Protein AF-A0A8H8C8R3-F1 (afdb_monomer_lite)

Foldseek 3Di:
DDDDPPPPDPPPWDKDWADDPADPVFRFDPGTKIWIKRPQPALVPPVSLCVVCVVVVDDDPDDDDDDDADDDDPPDKDKDFDSDAWDKDAPNDDPPDDPDDRIDTAGDPVPMHGTITIGD

pLDDT: mean 77.38, std 15.93, range [36.44, 92.0]

Sequence (120 aa):
MGSNTNTAATSNSKLEIHYIPPTHFVPNSKLPILIYRNVIPDPDDHDGTAEILKGNGYRVDGFYGCYDTPHYHSNTVEAYAFVQGHTTIKLGKGPRDEDVGNEFFLSWDGSQYDQILAGL

Radius of gyration: 16.57 Å; chains: 1; bounding box: 55×26×43 Å

Structure (mmCIF, N/CA/C/O backbone):
data_AF-A0A8H8C8R3-F1
#
_entry.id   AF-A0A8H8C8R3-F1
#
loop_
_atom_site.group_PDB
_atom_site.id
_atom_site.type_symbol
_atom_site.label_atom_id
_atom_site.label_alt_id
_atom_site.label_comp_id
_atom_site.label_asym_id
_atom_site.label_entity_id
_atom_site.label_seq_id
_atom_site.pdbx_PDB_ins_code
_atom_site.Cartn_x
_atom_site.Cartn_y
_atom_site.Cartn_z
_atom_site.occupancy
_atom_site.B_iso_or_equiv
_atom_site.auth_seq_id
_atom_site.auth_comp_id
_atom_site.auth_asym_id
_atom_site.auth_atom_id
_atom_site.pdbx_PDB_model_num
ATOM 1 N N . MET A 1 1 ? -37.979 6.832 26.552 1.00 38.78 1 MET A N 1
ATOM 2 C CA . MET A 1 1 ? -38.295 6.117 25.295 1.00 38.78 1 MET A CA 1
ATOM 3 C C . MET A 1 1 ? -37.839 7.041 24.178 1.00 38.78 1 MET A C 1
ATOM 5 O O . MET A 1 1 ? -38.406 8.115 24.082 1.00 38.78 1 MET A O 1
ATOM 9 N N . GLY A 1 2 ? -36.609 6.878 23.681 1.00 41.12 2 GLY A N 1
ATOM 10 C CA . GLY A 1 2 ? -36.321 6.226 22.387 1.00 41.12 2 GLY A CA 1
ATOM 11 C C . GLY A 1 2 ? -36.529 7.255 21.260 1.00 41.12 2 GLY A C 1
ATOM 12 O O . GLY A 1 2 ? -37.610 7.812 21.177 1.00 41.12 2 GLY A O 1
ATOM 13 N N . SER A 1 3 ? -35.557 7.624 20.426 1.00 38.28 3 SER A N 1
ATOM 14 C CA . SER A 1 3 ? -34.602 6.745 19.749 1.00 38.28 3 SER A CA 1
ATOM 15 C C . SER A 1 3 ? -33.373 7.514 19.245 1.00 38.28 3 SER A C 1
ATOM 17 O O . SER A 1 3 ? -33.504 8.606 18.699 1.00 38.28 3 SER A O 1
ATOM 19 N N . ASN A 1 4 ? -32.197 6.894 19.389 1.00 41.38 4 ASN A N 1
ATOM 20 C CA . ASN A 1 4 ? -30.951 7.272 18.723 1.00 41.38 4 ASN A CA 1
ATOM 21 C C . ASN A 1 4 ? -31.046 6.941 17.228 1.00 41.38 4 ASN A C 1
ATOM 23 O O . ASN A 1 4 ? -31.335 5.798 16.874 1.00 41.38 4 ASN A O 1
ATOM 27 N N . THR A 1 5 ? -30.743 7.896 16.352 1.00 36.44 5 THR A N 1
ATOM 28 C CA . THR A 1 5 ? -30.480 7.619 14.935 1.00 36.44 5 THR A CA 1
ATOM 29 C C . THR A 1 5 ? -28.977 7.447 14.740 1.00 36.44 5 THR A C 1
ATOM 31 O O . THR A 1 5 ? -28.268 8.409 14.456 1.00 36.44 5 THR A O 1
ATOM 34 N N . ASN A 1 6 ? -28.491 6.215 14.920 1.00 41.47 6 ASN A N 1
ATOM 35 C CA . ASN A 1 6 ? -27.187 5.811 14.398 1.00 41.47 6 ASN A CA 1
ATOM 36 C C . ASN A 1 6 ? -27.353 5.622 12.888 1.00 41.47 6 ASN A C 1
ATOM 38 O O . ASN A 1 6 ? -27.820 4.580 12.429 1.00 41.47 6 ASN A O 1
ATOM 42 N N . THR A 1 7 ? -27.016 6.651 12.117 1.00 37.28 7 THR A N 1
ATOM 43 C CA . THR A 1 7 ? -26.867 6.521 10.668 1.00 37.28 7 THR A CA 1
ATOM 44 C C . THR A 1 7 ? -25.558 5.781 10.421 1.00 37.28 7 THR A C 1
ATOM 46 O O . THR A 1 7 ? -24.497 6.390 10.337 1.00 37.28 7 THR A O 1
ATOM 49 N N . ALA A 1 8 ? -25.618 4.451 10.367 1.00 41.62 8 ALA A N 1
ATOM 50 C CA . ALA A 1 8 ? -24.507 3.643 9.888 1.00 41.62 8 ALA A CA 1
ATOM 51 C C . ALA A 1 8 ? -24.287 3.980 8.406 1.00 41.62 8 ALA A C 1
ATOM 53 O O . ALA A 1 8 ? -25.066 3.565 7.545 1.00 41.62 8 ALA A O 1
ATOM 54 N N . ALA A 1 9 ? -23.260 4.782 8.118 1.00 43.81 9 ALA A N 1
ATOM 55 C CA . ALA A 1 9 ? -22.787 4.997 6.762 1.00 43.81 9 ALA A CA 1
ATOM 56 C C . ALA A 1 9 ? 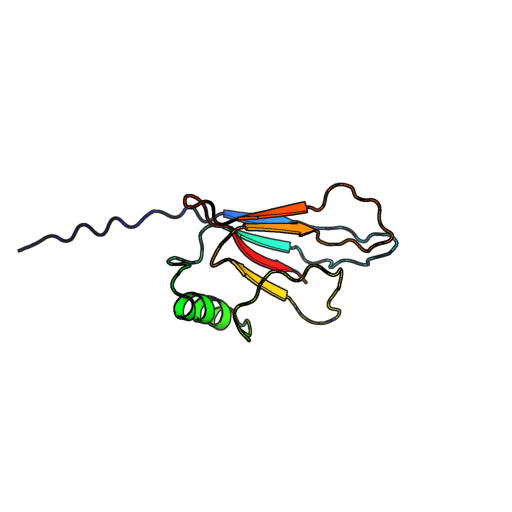-22.441 3.626 6.171 1.00 43.81 9 ALA A C 1
ATOM 58 O O . ALA A 1 9 ? -21.604 2.895 6.696 1.00 43.81 9 ALA A O 1
ATOM 59 N N . THR A 1 10 ? -23.146 3.236 5.115 1.00 41.59 10 THR A N 1
ATOM 60 C CA . THR A 1 10 ? -22.879 1.987 4.408 1.00 41.59 10 THR A CA 1
ATOM 61 C C . THR A 1 10 ? -21.614 2.203 3.582 1.00 41.59 10 THR A C 1
ATOM 63 O O . THR A 1 10 ? -21.688 2.673 2.448 1.00 41.59 10 THR A O 1
ATOM 66 N N . SER A 1 11 ? -20.440 1.953 4.167 1.00 56.41 11 SER A N 1
ATOM 67 C CA . SER A 1 11 ? -19.176 2.036 3.440 1.00 56.41 11 SER A CA 1
ATOM 68 C C . SER A 1 11 ? -19.139 0.906 2.415 1.00 56.41 11 SER A C 1
ATOM 70 O O . SER A 1 11 ? -19.022 -0.273 2.746 1.00 56.41 11 SER A O 1
ATOM 72 N N . ASN A 1 12 ? -19.296 1.253 1.138 1.00 58.38 12 ASN A N 1
ATOM 73 C CA . ASN A 1 12 ? -19.050 0.313 0.054 1.00 58.38 12 ASN A CA 1
ATOM 74 C C . ASN A 1 12 ? -17.530 0.119 -0.022 1.00 58.38 12 ASN A C 1
ATOM 76 O O . ASN A 1 12 ? -16.820 0.902 -0.663 1.00 58.38 12 ASN A O 1
ATOM 80 N N . SER A 1 13 ? -17.017 -0.843 0.744 1.00 64.31 13 SER A N 1
ATOM 81 C CA . SER A 1 13 ? -15.600 -1.171 0.744 1.00 64.31 13 SER A CA 1
ATOM 82 C C . SER A 1 13 ? -15.234 -1.754 -0.617 1.00 64.31 13 SER A C 1
ATOM 84 O O . SER A 1 13 ? -15.862 -2.688 -1.119 1.00 64.31 13 SER A O 1
ATOM 86 N N . LYS A 1 14 ? -14.230 -1.157 -1.259 1.00 80.31 14 LYS A N 1
ATOM 87 C CA . LYS A 1 14 ? -13.758 -1.579 -2.579 1.00 80.31 14 LYS A CA 1
ATOM 88 C C . LYS A 1 14 ? -12.340 -2.102 -2.427 1.00 80.31 14 LYS A C 1
ATOM 90 O O . LYS A 1 14 ? -11.446 -1.355 -2.045 1.00 80.31 14 LYS A O 1
ATOM 95 N N . LEU A 1 15 ? -12.153 -3.385 -2.723 1.00 87.44 15 LEU A N 1
ATOM 96 C CA . LEU A 1 15 ? -10.832 -3.981 -2.875 1.00 87.44 15 LEU A CA 1
ATOM 97 C C . LEU A 1 15 ? -10.362 -3.781 -4.316 1.00 87.44 15 LEU A C 1
ATOM 99 O O . LEU A 1 15 ? -11.058 -4.153 -5.261 1.00 87.44 15 LEU A O 1
ATOM 103 N N . GLU A 1 16 ? -9.169 -3.225 -4.478 1.00 88.31 16 GLU A N 1
ATOM 104 C CA . GLU A 1 16 ? -8.456 -3.187 -5.749 1.00 88.31 16 GLU A CA 1
ATOM 105 C C . GLU A 1 16 ? -7.251 -4.120 -5.686 1.00 88.31 16 GLU A C 1
ATOM 107 O O . GLU A 1 16 ? -6.548 -4.176 -4.676 1.00 88.31 16 GLU A O 1
ATOM 112 N N . ILE A 1 17 ? -7.029 -4.859 -6.770 1.00 90.38 17 ILE A N 1
ATOM 113 C CA . ILE A 1 17 ? -5.955 -5.842 -6.888 1.00 90.38 17 ILE A CA 1
ATOM 114 C C . ILE A 1 17 ? -5.146 -5.473 -8.123 1.00 90.38 17 ILE A C 1
ATOM 116 O O . ILE A 1 17 ? -5.670 -5.507 -9.238 1.00 90.38 17 ILE A O 1
ATOM 120 N N . HIS A 1 18 ? -3.876 -5.135 -7.923 1.00 88.44 18 HIS A N 1
ATOM 121 C CA . HIS A 1 18 ? -2.987 -4.680 -8.988 1.00 88.44 18 HIS A CA 1
ATOM 122 C C . HIS A 1 18 ? -1.748 -5.566 -9.049 1.00 88.44 18 HIS A C 1
ATOM 124 O O . HIS A 1 18 ? -1.037 -5.725 -8.060 1.00 88.44 18 HIS A O 1
ATOM 130 N N . TYR A 1 19 ? -1.476 -6.145 -10.216 1.00 90.00 19 TYR A N 1
ATOM 131 C CA . TYR A 1 19 ? -0.252 -6.906 -10.462 1.00 90.00 19 TYR A CA 1
ATOM 132 C C . TYR A 1 19 ? 0.729 -6.037 -11.236 1.00 90.00 19 TYR A C 1
ATOM 134 O O . TYR A 1 19 ? 0.380 -5.523 -12.299 1.00 90.00 19 TYR A O 1
ATOM 142 N N . ILE A 1 20 ? 1.957 -5.914 -10.732 1.00 87.94 20 ILE A N 1
ATOM 143 C CA . ILE A 1 20 ? 3.028 -5.201 -11.430 1.00 87.94 20 ILE A CA 1
ATOM 144 C C . ILE A 1 20 ? 4.060 -6.225 -11.914 1.00 87.94 20 ILE A C 1
ATOM 146 O O . ILE A 1 20 ? 4.648 -6.926 -11.088 1.00 87.94 20 ILE A O 1
ATOM 150 N N . PRO A 1 21 ? 4.288 -6.349 -13.234 1.00 89.38 21 PRO A N 1
ATOM 151 C CA . PRO A 1 21 ? 5.293 -7.264 -13.756 1.00 89.38 21 PRO A CA 1
ATOM 152 C C . PRO A 1 21 ? 6.716 -6.797 -13.402 1.00 89.38 21 PRO A C 1
ATOM 154 O O . PRO A 1 21 ? 6.929 -5.599 -13.202 1.00 89.38 21 PRO A O 1
ATOM 157 N N . PRO A 1 22 ? 7.709 -7.706 -13.367 1.00 90.06 22 PRO A N 1
ATOM 158 C CA . PRO A 1 22 ? 9.120 -7.329 -13.308 1.00 90.06 22 PRO A CA 1
ATOM 159 C C . PRO A 1 22 ? 9.472 -6.316 -14.396 1.00 90.06 22 PRO A C 1
ATOM 161 O O . PRO A 1 22 ? 9.045 -6.454 -15.546 1.00 90.06 22 PRO A O 1
ATOM 164 N N . THR A 1 23 ? 10.322 -5.357 -14.051 1.00 89.25 23 THR A N 1
ATOM 165 C CA . THR A 1 23 ? 11.061 -4.558 -15.026 1.00 89.25 23 THR A CA 1
ATOM 166 C C . THR A 1 23 ? 12.459 -5.149 -15.231 1.00 89.25 23 THR A C 1
ATOM 168 O O . THR A 1 23 ? 12.824 -6.174 -14.650 1.00 89.25 23 THR A O 1
ATOM 171 N N . HIS A 1 24 ? 13.275 -4.503 -16.066 1.00 90.31 24 HIS A N 1
ATOM 172 C CA . HIS A 1 24 ? 14.686 -4.870 -16.193 1.00 90.31 24 HIS A CA 1
ATOM 173 C C . HIS A 1 24 ? 15.464 -4.580 -14.895 1.00 90.31 24 HIS A C 1
ATOM 175 O O . HIS A 1 24 ? 16.396 -5.308 -14.557 1.00 90.31 24 HIS A O 1
ATOM 181 N N . PHE A 1 25 ? 15.090 -3.534 -14.153 1.00 89.62 25 PHE A N 1
ATOM 182 C CA . PHE A 1 25 ? 15.844 -3.078 -12.982 1.00 89.62 25 PHE A CA 1
ATOM 183 C C . PHE A 1 25 ? 15.213 -3.459 -11.645 1.00 89.62 25 PHE A C 1
ATOM 185 O O . PHE A 1 25 ? 15.917 -3.478 -10.635 1.00 89.62 25 PHE A O 1
ATOM 192 N N . VAL A 1 26 ? 13.919 -3.777 -11.627 1.00 88.38 26 VAL A N 1
ATOM 193 C CA . VAL A 1 26 ? 13.174 -4.113 -10.416 1.00 88.38 26 VAL A CA 1
ATOM 194 C C . VAL A 1 26 ? 12.440 -5.434 -10.624 1.00 88.38 26 VAL A C 1
ATOM 196 O O . VAL A 1 26 ? 11.609 -5.540 -11.525 1.00 88.38 26 VAL A O 1
ATOM 199 N N . PRO A 1 27 ? 12.712 -6.461 -9.799 1.00 88.50 27 PRO A N 1
ATOM 200 C CA . PRO A 1 27 ? 12.125 -7.782 -9.993 1.00 88.50 27 PRO A CA 1
ATOM 201 C C . PRO A 1 27 ? 10.609 -7.798 -9.769 1.00 88.50 27 PRO A C 1
ATOM 203 O O . PRO A 1 27 ? 9.930 -8.613 -10.382 1.00 88.50 27 PRO A O 1
ATOM 206 N N . ASN A 1 28 ? 10.090 -6.898 -8.925 1.00 88.44 28 ASN A N 1
ATOM 207 C CA . ASN A 1 28 ? 8.701 -6.859 -8.463 1.00 88.44 28 ASN A CA 1
ATOM 208 C C . ASN A 1 28 ? 8.204 -8.188 -7.861 1.00 88.44 28 ASN A C 1
ATOM 210 O O . ASN A 1 28 ? 8.771 -9.269 -8.037 1.00 88.44 28 ASN A O 1
ATOM 214 N N . SER A 1 29 ? 7.143 -8.112 -7.064 1.00 87.56 29 SER A N 1
ATOM 215 C CA . SER A 1 29 ? 6.559 -9.303 -6.456 1.00 87.56 29 SER A CA 1
ATOM 216 C C . SER A 1 29 ? 5.646 -10.036 -7.441 1.00 87.56 29 SER A C 1
ATOM 218 O O . SER A 1 29 ? 4.974 -9.430 -8.272 1.00 87.56 29 SER A O 1
ATOM 220 N N . LYS A 1 30 ? 5.572 -11.369 -7.327 1.00 89.19 30 LYS A N 1
ATOM 221 C CA . LYS A 1 30 ? 4.539 -12.171 -8.019 1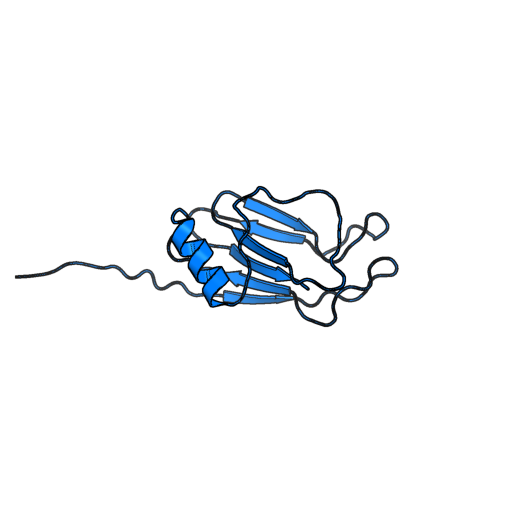.00 89.19 30 LYS A CA 1
ATOM 222 C C . LYS A 1 30 ? 3.159 -12.021 -7.382 1.00 89.19 30 LYS A C 1
ATOM 224 O O . LYS A 1 30 ? 2.164 -12.489 -7.933 1.00 89.19 30 LYS A O 1
ATOM 229 N N . LEU A 1 31 ? 3.121 -11.462 -6.184 1.00 88.81 31 LEU A N 1
ATOM 230 C CA . LEU A 1 31 ? 1.910 -11.244 -5.426 1.00 88.81 31 LEU A CA 1
ATOM 231 C C . LEU A 1 31 ? 1.380 -9.835 -5.715 1.00 88.81 31 LEU A C 1
ATOM 233 O O . LEU A 1 31 ? 2.162 -8.940 -6.039 1.00 88.81 31 LEU A O 1
ATOM 237 N N . PRO A 1 32 ? 0.056 -9.643 -5.651 1.00 89.69 32 PRO A N 1
ATOM 238 C CA . PRO A 1 32 ? -0.542 -8.371 -6.003 1.00 89.69 32 PRO A CA 1
ATOM 239 C C . PRO A 1 32 ? -0.330 -7.327 -4.912 1.00 89.69 32 PRO A C 1
ATOM 241 O O . PRO A 1 32 ? -0.212 -7.640 -3.728 1.00 89.69 32 PRO A O 1
ATOM 244 N N . ILE A 1 33 ? -0.407 -6.075 -5.336 1.00 89.12 33 ILE A N 1
ATOM 245 C CA . ILE A 1 33 ? -0.722 -4.951 -4.471 1.00 89.12 33 ILE A CA 1
ATOM 246 C C . ILE A 1 33 ? -2.218 -4.984 -4.172 1.00 89.12 33 ILE A C 1
ATOM 248 O O . ILE A 1 33 ? -3.039 -5.108 -5.088 1.00 89.12 33 ILE A O 1
ATOM 252 N N . LEU A 1 34 ? -2.562 -4.840 -2.896 1.00 89.62 34 LEU A N 1
ATOM 253 C CA . LEU A 1 34 ? -3.940 -4.739 -2.433 1.00 89.62 34 LEU A CA 1
ATOM 254 C C . LEU A 1 34 ? -4.214 -3.316 -1.961 1.00 89.62 34 LEU A C 1
ATOM 256 O O . LEU A 1 34 ? -3.469 -2.799 -1.129 1.00 89.62 34 LEU A O 1
ATOM 260 N N . ILE A 1 35 ? -5.287 -2.707 -2.471 1.00 87.69 35 ILE A N 1
ATOM 261 C CA . ILE A 1 35 ? -5.787 -1.424 -1.972 1.00 87.69 35 ILE A CA 1
ATOM 262 C C . ILE A 1 35 ? -7.190 -1.623 -1.415 1.00 87.69 35 ILE A C 1
ATOM 264 O O . ILE A 1 35 ? -8.129 -1.906 -2.162 1.00 87.69 35 ILE A O 1
ATOM 268 N N . TYR A 1 36 ? -7.331 -1.465 -0.102 1.00 86.00 36 TYR A N 1
ATOM 269 C CA . TYR A 1 36 ? -8.621 -1.493 0.575 1.00 86.00 36 TYR A CA 1
ATOM 270 C C . TYR A 1 36 ? -9.139 -0.069 0.754 1.00 86.00 36 TYR A C 1
ATOM 272 O O . TYR A 1 36 ? -8.537 0.748 1.457 1.00 86.00 36 TYR A O 1
ATOM 280 N N . ARG A 1 37 ? -10.267 0.223 0.111 1.00 83.50 37 ARG A N 1
ATOM 281 C CA . ARG A 1 37 ? -10.954 1.512 0.196 1.00 83.50 37 ARG A CA 1
ATOM 282 C C . ARG A 1 37 ? -12.045 1.435 1.270 1.00 83.50 37 ARG A C 1
ATOM 284 O O . ARG A 1 37 ? -12.787 0.452 1.299 1.00 83.50 37 ARG A O 1
ATOM 291 N N . ASN A 1 38 ? -12.185 2.466 2.104 1.00 79.75 38 ASN A N 1
ATOM 292 C CA . ASN A 1 38 ? -13.256 2.604 3.109 1.00 79.75 38 ASN A CA 1
ATOM 293 C C . ASN A 1 38 ? -13.334 1.477 4.170 1.00 79.75 38 ASN A C 1
ATOM 295 O O . ASN A 1 38 ? -14.425 0.981 4.459 1.00 79.75 38 ASN A O 1
ATOM 299 N N . VAL A 1 39 ? -12.197 1.059 4.739 1.00 80.19 39 VAL A N 1
ATOM 300 C CA . VAL A 1 39 ? -12.078 -0.003 5.764 1.00 80.19 39 VAL A CA 1
ATOM 301 C C . VAL A 1 39 ? -11.653 0.457 7.171 1.00 80.19 39 VAL A C 1
ATOM 303 O O . VAL A 1 39 ? -11.780 -0.322 8.111 1.00 80.19 39 VAL A O 1
ATOM 306 N N . ILE A 1 40 ? -11.184 1.693 7.343 1.00 80.94 40 ILE A N 1
ATOM 307 C CA . ILE A 1 40 ? -10.909 2.346 8.632 1.00 80.94 40 ILE A CA 1
ATOM 308 C C . ILE A 1 40 ? -12.113 3.257 8.942 1.00 80.94 40 ILE A C 1
ATOM 310 O O . ILE A 1 40 ? -12.334 4.226 8.209 1.00 80.94 40 ILE A O 1
ATOM 314 N N . PRO A 1 41 ? -12.922 2.941 9.972 1.00 80.31 41 PRO A N 1
ATOM 315 C CA . PRO A 1 41 ? -14.172 3.655 10.256 1.00 80.31 41 PRO A CA 1
ATOM 316 C C . PRO A 1 41 ? -13.985 5.113 10.677 1.00 80.31 41 PRO A C 1
ATOM 318 O O . PRO A 1 41 ? -14.801 5.959 10.320 1.00 80.31 41 PRO A O 1
ATOM 321 N N . ASP A 1 42 ? -12.927 5.385 11.437 1.00 83.88 42 ASP A N 1
ATOM 322 C CA . ASP A 1 42 ? -12.563 6.712 11.914 1.00 83.88 42 ASP A CA 1
ATOM 323 C C . ASP A 1 42 ? -11.054 6.898 11.710 1.00 83.88 42 ASP A C 1
ATOM 325 O O . ASP A 1 42 ? -10.266 6.302 12.445 1.00 83.88 42 ASP A O 1
ATOM 329 N N . PRO A 1 43 ? -10.622 7.632 10.672 1.00 75.56 43 PRO A N 1
ATOM 330 C CA . PRO A 1 43 ? -9.202 7.837 10.425 1.00 75.56 43 PRO A CA 1
ATOM 331 C C . PRO A 1 43 ? -8.555 8.782 11.450 1.00 75.56 43 PRO A C 1
ATOM 333 O O . PRO A 1 43 ? -7.346 8.702 11.631 1.00 75.56 43 PRO A O 1
ATOM 336 N N . ASP A 1 44 ? -9.325 9.624 12.152 1.00 82.56 44 ASP A N 1
ATOM 337 C CA . ASP A 1 44 ? -8.791 10.471 13.227 1.00 82.56 44 ASP A CA 1
ATOM 338 C C . ASP A 1 44 ? -8.525 9.646 14.509 1.00 82.56 44 ASP A C 1
ATOM 340 O O . ASP A 1 44 ? -7.767 10.070 15.387 1.00 82.56 44 ASP A O 1
ATOM 344 N N . ASP A 1 45 ? -9.084 8.432 14.604 1.00 88.12 45 ASP A N 1
ATOM 345 C CA . ASP A 1 45 ? -8.752 7.439 15.627 1.00 88.12 45 ASP A CA 1
ATOM 346 C C . ASP A 1 45 ? -7.501 6.639 15.228 1.00 88.12 45 ASP A C 1
ATOM 348 O O . ASP A 1 45 ? -7.541 5.541 14.654 1.00 88.12 45 ASP A O 1
ATOM 352 N N . HIS A 1 46 ? -6.348 7.216 15.555 1.00 87.88 46 HIS A N 1
ATOM 353 C CA . HIS A 1 46 ? -5.046 6.594 15.344 1.00 87.88 46 HIS A CA 1
ATOM 354 C C . HIS A 1 46 ? -4.927 5.245 16.077 1.00 87.88 46 HIS A C 1
ATOM 356 O O . HIS A 1 46 ? -4.458 4.265 15.495 1.00 87.88 46 HIS A O 1
ATOM 362 N N . ASP A 1 47 ? -5.378 5.155 17.330 1.00 90.94 47 ASP A N 1
ATOM 363 C CA . ASP A 1 47 ? -5.276 3.916 18.107 1.00 90.94 47 ASP A CA 1
ATOM 364 C C . ASP A 1 47 ? -6.173 2.824 17.508 1.00 90.94 47 ASP A C 1
ATOM 366 O O . ASP A 1 47 ? -5.708 1.706 17.274 1.00 90.94 47 ASP A O 1
ATOM 370 N N . GLY A 1 48 ? -7.418 3.152 17.153 1.00 90.00 48 GLY A N 1
ATOM 371 C CA . GLY A 1 48 ? -8.324 2.235 16.460 1.00 90.00 48 GLY A CA 1
ATOM 372 C C . GLY A 1 48 ? -7.773 1.760 15.115 1.00 90.00 48 GLY A C 1
ATOM 373 O O . GLY A 1 48 ? -7.817 0.565 14.809 1.00 90.00 48 GLY A O 1
ATOM 374 N N . THR A 1 49 ? -7.167 2.661 14.339 1.00 87.94 49 THR A N 1
ATOM 375 C CA . THR A 1 49 ? -6.476 2.313 13.088 1.00 87.94 49 THR A CA 1
ATOM 376 C C . THR A 1 49 ? -5.333 1.325 13.326 1.00 87.94 49 THR A C 1
ATOM 378 O O . THR A 1 49 ? -5.201 0.326 12.609 1.00 87.94 49 THR A O 1
ATOM 381 N N . ALA A 1 50 ? -4.514 1.567 14.352 1.00 90.44 50 ALA A N 1
ATOM 382 C CA . ALA A 1 50 ? -3.413 0.682 14.705 1.00 90.44 50 ALA A CA 1
ATOM 383 C C . ALA A 1 50 ? -3.917 -0.705 15.135 1.00 90.44 50 ALA A C 1
ATOM 385 O O . ALA A 1 50 ? -3.332 -1.715 14.743 1.00 90.44 50 ALA A O 1
ATOM 386 N N . GLU A 1 51 ? -5.012 -0.776 15.893 1.00 91.50 51 GLU A N 1
ATOM 387 C CA . GLU A 1 51 ? -5.616 -2.047 16.302 1.00 91.50 51 GLU A CA 1
ATOM 388 C C . GLU A 1 51 ? -6.203 -2.829 15.118 1.00 91.50 51 GLU A C 1
ATOM 390 O O . GLU A 1 51 ? -6.055 -4.051 15.070 1.00 91.50 51 GLU A O 1
ATOM 395 N N . ILE A 1 52 ? -6.773 -2.158 14.109 1.00 88.19 52 ILE A N 1
ATOM 396 C CA . ILE A 1 52 ? -7.204 -2.814 12.862 1.00 88.19 52 ILE A CA 1
ATOM 397 C C . ILE A 1 52 ? -6.009 -3.468 12.154 1.00 88.19 52 ILE A C 1
ATOM 399 O O . ILE A 1 52 ? -6.088 -4.632 11.752 1.00 88.19 52 ILE A O 1
ATOM 403 N N . LEU A 1 53 ? -4.885 -2.758 12.014 1.00 88.38 53 LEU A N 1
ATOM 404 C CA . LEU A 1 53 ? -3.678 -3.309 11.387 1.00 88.38 53 LEU A CA 1
ATOM 405 C C . LEU A 1 53 ? -3.101 -4.484 12.191 1.00 88.38 53 LEU A C 1
ATOM 407 O O . LEU A 1 53 ? -2.837 -5.546 11.622 1.00 88.38 53 LEU A O 1
ATOM 411 N N . LYS A 1 54 ? -2.968 -4.337 13.514 1.00 92.00 54 LYS A N 1
ATOM 412 C CA . LYS A 1 54 ? -2.481 -5.407 14.403 1.00 92.00 54 LYS A CA 1
ATOM 413 C C . LYS A 1 54 ? -3.386 -6.635 14.378 1.00 92.00 54 LYS A C 1
ATOM 415 O O . LYS A 1 54 ? -2.885 -7.756 14.318 1.00 92.00 54 LYS A O 1
ATOM 420 N N . GLY A 1 55 ? -4.705 -6.439 14.357 1.00 90.50 55 GLY A N 1
ATOM 421 C CA . GLY A 1 55 ? -5.690 -7.514 14.224 1.00 90.50 55 GLY A CA 1
ATOM 422 C C . GLY A 1 55 ? -5.554 -8.306 12.918 1.00 90.50 55 GLY A C 1
ATOM 423 O O . GLY A 1 55 ? -5.887 -9.488 12.886 1.00 90.50 55 GLY A O 1
ATOM 424 N N . ASN A 1 56 ? -4.995 -7.690 11.871 1.00 87.94 56 ASN A N 1
ATOM 425 C CA . ASN A 1 56 ? -4.661 -8.332 10.597 1.00 87.94 56 ASN A CA 1
ATOM 426 C C . ASN A 1 56 ? -3.210 -8.856 10.530 1.00 87.94 56 ASN A C 1
ATOM 428 O O . ASN A 1 56 ? -2.741 -9.250 9.465 1.00 87.94 56 ASN A O 1
ATOM 432 N N . GLY A 1 57 ? -2.496 -8.890 11.660 1.00 90.06 57 GLY A N 1
ATOM 433 C CA . GLY A 1 57 ? -1.146 -9.446 11.763 1.00 90.06 57 GLY A CA 1
ATOM 434 C C . GLY A 1 57 ? -0.016 -8.486 11.383 1.00 90.06 57 GLY A C 1
ATOM 435 O O . GLY A 1 57 ? 1.138 -8.913 11.330 1.00 90.06 57 GLY A O 1
ATOM 436 N N . TYR A 1 58 ? -0.310 -7.205 11.142 1.00 89.25 58 TYR A N 1
ATOM 437 C CA . TYR A 1 58 ? 0.716 -6.200 10.871 1.00 89.25 58 TYR A CA 1
ATOM 438 C C . TYR A 1 58 ? 1.329 -5.660 12.163 1.00 89.25 58 TYR A C 1
ATOM 440 O O . TYR A 1 58 ? 0.659 -5.486 13.181 1.00 89.25 58 TYR A O 1
ATOM 448 N N . ARG A 1 59 ? 2.622 -5.336 12.110 1.00 90.75 59 ARG A N 1
ATOM 449 C CA . ARG A 1 59 ? 3.270 -4.536 13.150 1.00 90.75 59 ARG A CA 1
ATOM 450 C C . ARG A 1 59 ? 3.048 -3.056 12.840 1.00 90.75 59 ARG A C 1
ATOM 452 O O . ARG A 1 59 ? 3.212 -2.648 11.696 1.00 90.75 59 ARG A O 1
ATOM 459 N N . VAL A 1 60 ? 2.705 -2.268 13.856 1.00 90.19 60 VAL A N 1
ATOM 460 C CA . VAL A 1 60 ? 2.552 -0.811 13.748 1.00 90.19 60 VAL A CA 1
ATOM 461 C C . VAL A 1 60 ? 3.603 -0.157 14.632 1.00 90.19 60 VAL A C 1
ATOM 463 O O . VAL A 1 60 ? 3.542 -0.294 15.853 1.00 90.19 60 VAL A O 1
ATOM 466 N N . ASP A 1 61 ? 4.561 0.525 14.007 1.00 87.38 61 ASP A N 1
ATOM 467 C CA . ASP A 1 61 ? 5.696 1.157 14.694 1.00 87.38 61 ASP A CA 1
ATOM 468 C C . ASP A 1 61 ? 5.493 2.679 14.903 1.00 87.38 61 ASP A C 1
ATOM 470 O O . ASP A 1 61 ? 6.211 3.289 15.692 1.00 87.38 61 ASP A O 1
ATOM 474 N N . GLY A 1 62 ? 4.492 3.294 14.252 1.00 88.19 62 GLY A N 1
ATOM 475 C CA . GLY A 1 62 ? 4.133 4.706 14.431 1.00 88.19 62 GLY A CA 1
ATOM 476 C C . GLY A 1 62 ? 3.307 5.290 13.278 1.00 88.19 62 GLY A C 1
ATOM 477 O O . GLY A 1 62 ? 2.873 4.563 12.387 1.00 88.19 62 GLY A O 1
ATOM 478 N N . PHE A 1 63 ? 3.116 6.615 13.302 1.00 86.56 63 PHE A N 1
ATOM 479 C CA . PHE A 1 63 ? 2.452 7.397 12.252 1.00 86.56 63 PHE A CA 1
ATOM 480 C C . PHE A 1 63 ? 3.459 8.350 11.619 1.00 86.56 63 PHE A C 1
ATOM 482 O O . PHE A 1 63 ? 4.048 9.185 12.307 1.00 86.56 63 PHE A O 1
ATOM 489 N N . TYR A 1 64 ? 3.654 8.219 10.310 1.00 85.56 64 TYR A N 1
ATOM 490 C CA . TYR A 1 64 ? 4.679 8.946 9.569 1.00 85.56 64 TYR A CA 1
ATOM 491 C C . TYR A 1 64 ? 4.127 9.438 8.231 1.00 85.56 64 TYR A C 1
ATOM 493 O O . TYR A 1 64 ? 3.137 8.915 7.721 1.00 85.56 64 TYR A O 1
ATOM 501 N N . GLY A 1 65 ? 4.787 10.444 7.656 1.00 83.69 65 GLY A N 1
ATOM 502 C CA . GLY A 1 65 ? 4.558 10.814 6.262 1.00 83.69 65 GLY A CA 1
ATOM 503 C C . GLY A 1 65 ? 5.068 9.736 5.301 1.00 83.69 65 GLY A C 1
ATOM 504 O O . GLY A 1 65 ? 5.911 8.916 5.666 1.00 83.69 65 GLY A O 1
ATOM 505 N N . CYS A 1 66 ? 4.574 9.764 4.062 1.00 81.56 66 CYS A N 1
ATOM 506 C CA . CYS A 1 66 ? 5.042 8.873 3.002 1.00 81.56 66 CYS A CA 1
ATOM 507 C C . CYS A 1 66 ? 6.536 9.100 2.732 1.00 81.56 66 CYS A C 1
ATOM 509 O O . CYS A 1 66 ? 6.966 10.241 2.552 1.00 81.56 66 CYS A O 1
ATOM 511 N N . TYR A 1 67 ? 7.313 8.019 2.675 1.00 83.50 67 TYR A N 1
ATOM 512 C CA . TYR A 1 67 ? 8.724 8.083 2.309 1.00 83.50 67 TYR A CA 1
ATOM 513 C C . TYR A 1 67 ? 8.869 8.275 0.792 1.00 83.50 67 TYR A C 1
ATOM 515 O O . TYR A 1 67 ? 8.208 7.594 0.010 1.00 83.50 67 TYR A O 1
ATOM 523 N N . ASP A 1 68 ? 9.706 9.221 0.370 1.00 83.62 68 ASP A N 1
ATOM 524 C CA . ASP A 1 68 ? 9.788 9.693 -1.021 1.00 83.62 68 ASP A CA 1
ATOM 525 C C . ASP A 1 68 ? 10.978 9.124 -1.806 1.00 83.62 68 ASP A C 1
ATOM 527 O O . ASP A 1 68 ? 11.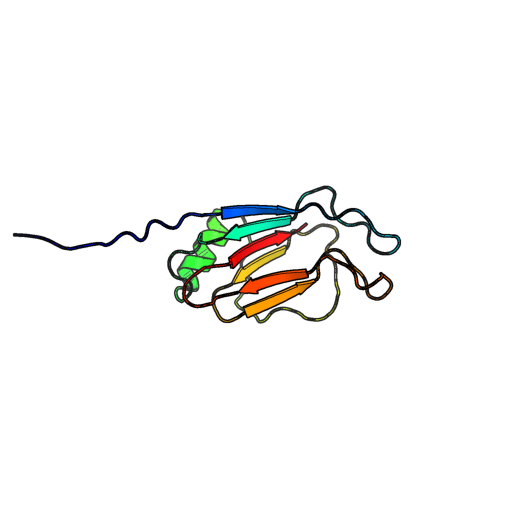062 9.274 -3.027 1.00 83.62 68 ASP A O 1
ATOM 531 N N . THR A 1 69 ? 11.901 8.444 -1.126 1.00 87.50 69 THR A N 1
ATOM 532 C CA . THR A 1 69 ? 13.068 7.846 -1.769 1.00 87.50 69 THR A CA 1
ATOM 533 C C . THR A 1 69 ? 12.734 6.429 -2.248 1.00 87.50 69 THR A C 1
ATOM 535 O O . THR A 1 69 ? 12.281 5.608 -1.445 1.00 87.50 69 THR A O 1
ATOM 538 N N . PRO A 1 70 ? 12.982 6.089 -3.529 1.00 85.88 70 PRO A N 1
ATOM 539 C CA . PRO A 1 70 ? 12.725 4.749 -4.050 1.00 85.88 70 PRO A CA 1
ATOM 540 C C . PRO A 1 70 ? 13.482 3.667 -3.273 1.00 85.88 70 PRO A C 1
ATOM 542 O O . PRO A 1 70 ? 14.705 3.731 -3.130 1.00 85.88 70 PRO A O 1
ATOM 545 N N . HIS A 1 71 ? 12.763 2.652 -2.806 1.00 87.81 71 HIS A N 1
ATOM 546 C CA . HIS A 1 71 ? 13.314 1.512 -2.077 1.00 87.81 71 HIS A CA 1
ATOM 547 C C . HIS A 1 71 ? 12.465 0.259 -2.325 1.00 87.81 71 HIS A C 1
ATOM 549 O O . HIS A 1 71 ? 11.407 0.321 -2.948 1.00 87.81 71 HIS A O 1
ATOM 555 N N . TYR A 1 72 ? 12.965 -0.893 -1.881 1.00 85.50 72 TYR A N 1
ATOM 556 C CA . TYR A 1 72 ? 12.234 -2.155 -1.928 1.00 85.50 72 TYR A CA 1
ATOM 557 C C . TYR A 1 72 ? 12.563 -3.002 -0.700 1.00 85.50 72 TYR A C 1
ATOM 559 O O . TYR A 1 72 ? 13.638 -2.868 -0.106 1.00 85.50 72 TYR A O 1
ATOM 567 N N . HIS A 1 73 ? 11.661 -3.919 -0.370 1.00 83.94 73 HIS A N 1
ATOM 568 C CA . HIS A 1 73 ? 11.858 -4.917 0.669 1.00 83.94 73 HIS A CA 1
ATOM 569 C C . HIS A 1 73 ? 12.001 -6.298 0.029 1.00 83.94 73 HIS A C 1
ATOM 571 O O . HIS A 1 73 ? 11.261 -6.658 -0.877 1.00 83.94 73 HIS A O 1
ATOM 577 N N . SER A 1 74 ? 12.984 -7.087 0.464 1.00 84.88 74 SER A N 1
ATOM 578 C CA . SER A 1 74 ? 13.207 -8.435 -0.085 1.00 84.88 74 SER A CA 1
ATOM 579 C C . SER A 1 74 ? 12.444 -9.532 0.661 1.00 84.88 74 SER A C 1
ATOM 581 O O . SER A 1 74 ? 12.285 -10.635 0.145 1.00 84.88 74 SER A O 1
ATOM 583 N N . ASN A 1 75 ? 12.019 -9.258 1.895 1.00 85.38 75 ASN A N 1
ATOM 584 C CA . ASN A 1 75 ? 11.468 -10.249 2.821 1.00 85.38 75 ASN A CA 1
ATOM 585 C C . ASN A 1 75 ? 10.356 -9.695 3.727 1.00 85.38 75 ASN A C 1
ATOM 587 O O . ASN A 1 75 ? 9.940 -10.382 4.658 1.00 85.38 75 ASN A O 1
ATOM 591 N N . THR A 1 76 ? 9.923 -8.454 3.503 1.00 84.25 76 THR A N 1
ATOM 592 C CA . THR A 1 76 ? 8.986 -7.744 4.378 1.00 84.25 76 THR A CA 1
ATOM 593 C C . THR A 1 76 ? 7.861 -7.166 3.539 1.00 84.25 76 THR A C 1
ATOM 595 O O . THR A 1 76 ? 8.129 -6.519 2.536 1.00 84.25 76 THR A O 1
ATOM 598 N N . VAL A 1 77 ? 6.622 -7.393 3.973 1.00 84.44 77 VAL A N 1
ATOM 599 C CA . VAL A 1 77 ? 5.441 -6.719 3.422 1.00 84.44 77 VAL A CA 1
ATOM 600 C C . VAL A 1 77 ? 5.312 -5.370 4.095 1.00 84.44 77 VAL A C 1
ATOM 602 O O . VAL A 1 77 ? 5.304 -5.303 5.326 1.00 84.44 77 VAL A O 1
ATOM 605 N N . GLU A 1 78 ? 5.182 -4.320 3.298 1.00 86.81 78 GLU A N 1
ATOM 606 C CA . GLU A 1 78 ? 4.889 -2.989 3.805 1.00 86.81 78 GLU A CA 1
ATOM 607 C C . GLU A 1 78 ? 3.388 -2.713 3.688 1.00 86.81 78 GLU A C 1
ATOM 609 O O . GLU A 1 78 ? 2.751 -3.023 2.673 1.00 86.81 78 GLU A O 1
ATOM 614 N N . ALA A 1 79 ? 2.819 -2.156 4.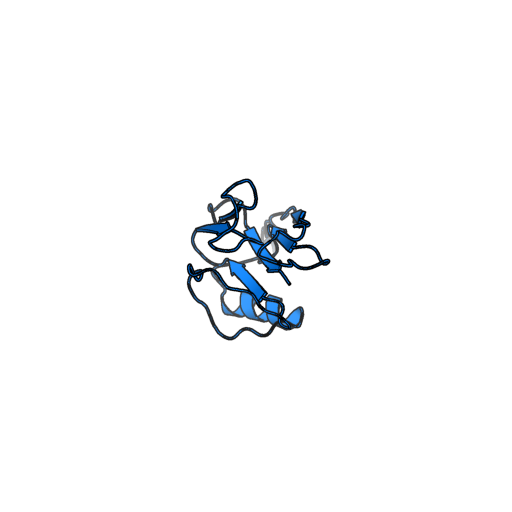758 1.00 87.81 79 ALA A N 1
ATOM 615 C CA . ALA A 1 79 ? 1.433 -1.730 4.791 1.00 87.81 79 ALA A CA 1
ATOM 616 C C . ALA A 1 79 ? 1.319 -0.284 5.271 1.00 87.81 79 ALA A C 1
ATOM 618 O O . ALA A 1 79 ? 1.834 0.059 6.334 1.00 87.81 79 ALA A O 1
ATOM 619 N N . TYR A 1 80 ? 0.596 0.537 4.512 1.00 86.44 80 TYR A N 1
ATOM 620 C CA . TYR A 1 80 ? 0.273 1.911 4.891 1.00 86.44 80 TYR A CA 1
ATOM 621 C C . TYR A 1 80 ? -1.205 2.041 5.208 1.00 86.44 80 TYR A C 1
ATOM 623 O O . TYR A 1 80 ? -2.032 1.706 4.361 1.00 86.44 80 TYR A O 1
ATOM 631 N N . ALA A 1 81 ? -1.512 2.590 6.385 1.00 86.06 81 ALA A N 1
ATOM 632 C CA . ALA A 1 81 ? -2.829 3.125 6.697 1.00 86.06 81 ALA A CA 1
ATOM 633 C C . ALA A 1 81 ? -2.843 4.648 6.549 1.00 86.06 81 ALA A C 1
ATOM 635 O O . ALA A 1 81 ? -2.092 5.344 7.234 1.00 86.06 81 ALA A O 1
ATOM 636 N N . PHE A 1 82 ? -3.693 5.172 5.665 1.00 82.62 82 PHE A N 1
ATOM 637 C CA . PHE A 1 82 ? -3.820 6.617 5.461 1.00 82.62 82 PHE A CA 1
ATOM 638 C C . PHE A 1 82 ? -4.901 7.177 6.378 1.00 82.62 82 PHE A C 1
ATOM 640 O O . PHE A 1 82 ? -6.091 6.926 6.188 1.00 82.62 82 PHE A O 1
ATOM 647 N N . VAL A 1 83 ? -4.454 7.937 7.374 1.00 81.38 83 VAL A N 1
ATOM 648 C CA . VAL A 1 83 ? -5.306 8.574 8.386 1.00 81.38 83 VAL A CA 1
ATOM 649 C C . VAL A 1 83 ? -5.543 10.063 8.116 1.00 81.38 83 VAL A C 1
ATOM 651 O O . VAL A 1 83 ? -6.549 10.617 8.533 1.00 81.38 83 VAL A O 1
ATOM 654 N N . GLN A 1 84 ? -4.655 10.728 7.369 1.00 79.75 84 GLN A N 1
ATOM 655 C CA . GLN A 1 84 ? -4.788 12.152 7.057 1.00 79.75 84 GLN A CA 1
ATOM 656 C C . GLN A 1 84 ? -4.076 12.515 5.747 1.00 79.75 84 GLN A C 1
ATOM 658 O O . GLN A 1 84 ? -3.011 11.981 5.434 1.00 79.75 84 GLN A O 1
ATOM 663 N N . GLY A 1 85 ? -4.628 13.488 5.017 1.00 81.44 85 GLY A N 1
ATOM 664 C CA . GLY A 1 85 ? -4.001 14.071 3.829 1.00 81.44 85 GLY A CA 1
ATOM 665 C C . GLY A 1 85 ? -4.090 13.185 2.587 1.00 81.44 85 GLY A C 1
ATOM 666 O O . GLY A 1 85 ? -4.963 12.334 2.461 1.00 81.44 85 GLY A O 1
ATOM 667 N N . HIS A 1 86 ? -3.208 13.410 1.619 1.00 80.44 86 HIS A N 1
ATOM 668 C CA . HIS A 1 86 ? -3.199 12.652 0.371 1.00 80.44 86 HIS A CA 1
ATOM 669 C C . HIS A 1 86 ? -1.781 12.502 -0.170 1.00 80.44 86 HIS A C 1
ATOM 671 O O . HIS A 1 86 ? -0.901 13.319 0.106 1.00 80.44 86 HIS A O 1
ATOM 677 N N . THR A 1 87 ? -1.568 11.481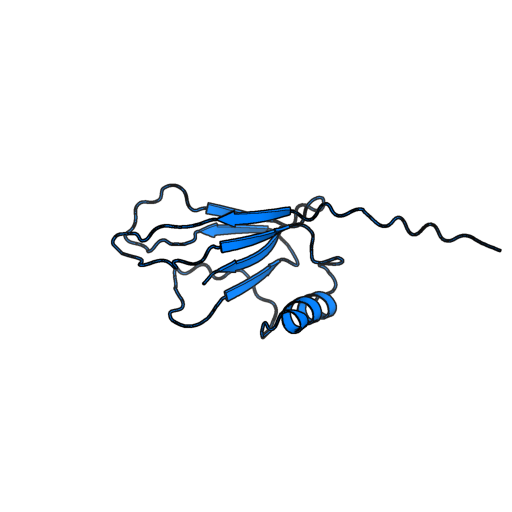 -0.991 1.00 81.56 87 THR A N 1
ATOM 678 C CA . THR A 1 87 ? -0.318 11.264 -1.711 1.00 81.56 87 THR A CA 1
ATOM 679 C C . THR A 1 87 ? -0.551 10.483 -3.005 1.00 81.56 87 THR A C 1
ATOM 681 O O . THR A 1 87 ? -1.586 9.850 -3.213 1.00 81.56 87 THR A O 1
ATOM 684 N N . THR A 1 88 ? 0.449 10.502 -3.875 1.00 83.44 88 THR A N 1
ATOM 685 C CA . THR A 1 88 ? 0.552 9.572 -4.997 1.00 83.44 88 THR A CA 1
ATOM 686 C C . THR A 1 88 ? 1.756 8.688 -4.738 1.00 83.44 88 THR A C 1
ATOM 688 O O . THR A 1 88 ? 2.872 9.193 -4.625 1.00 83.44 88 THR A O 1
ATOM 691 N N . ILE A 1 89 ? 1.549 7.374 -4.669 1.00 82.81 89 ILE A N 1
ATOM 692 C CA . ILE A 1 89 ? 2.647 6.417 -4.535 1.00 82.81 89 ILE A CA 1
ATOM 693 C C . ILE A 1 89 ? 2.961 5.821 -5.903 1.00 82.81 89 ILE A C 1
ATOM 695 O O . ILE A 1 89 ? 2.082 5.312 -6.600 1.00 82.81 89 ILE A O 1
ATOM 699 N N . LYS A 1 90 ? 4.241 5.867 -6.277 1.00 85.69 9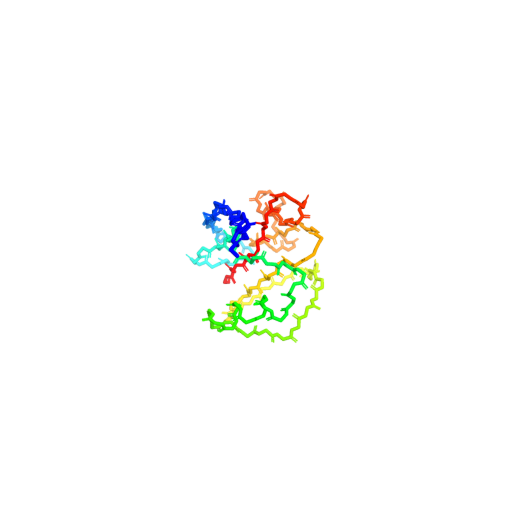0 LYS A N 1
ATOM 700 C CA . LYS A 1 90 ? 4.785 5.125 -7.418 1.00 85.69 90 LYS A CA 1
ATOM 701 C C . LYS A 1 90 ? 5.272 3.768 -6.928 1.00 85.69 90 LYS A C 1
ATOM 703 O O . LYS A 1 90 ? 6.120 3.718 -6.042 1.00 85.69 90 LYS A O 1
ATOM 708 N N . LEU A 1 91 ? 4.771 2.682 -7.513 1.00 87.06 91 LEU A N 1
ATOM 709 C CA . LEU A 1 91 ? 5.174 1.325 -7.134 1.00 87.06 91 LEU A CA 1
ATOM 710 C C . LEU A 1 91 ? 5.824 0.570 -8.292 1.00 87.06 91 LEU A C 1
ATOM 712 O O . LEU A 1 91 ? 5.563 0.812 -9.470 1.00 87.06 91 LEU A O 1
ATOM 716 N N . GLY A 1 92 ? 6.685 -0.373 -7.921 1.00 86.44 92 GLY A N 1
ATOM 717 C CA . GLY A 1 92 ? 7.285 -1.352 -8.819 1.00 86.44 92 GLY A CA 1
ATOM 718 C C . GLY A 1 92 ? 8.225 -0.793 -9.885 1.00 86.44 92 GLY A C 1
ATOM 719 O O . GLY A 1 92 ? 8.298 -1.334 -10.991 1.00 86.44 92 GLY A O 1
ATOM 720 N N . LYS A 1 93 ? 8.924 0.300 -9.561 1.00 85.62 93 LYS A N 1
ATOM 721 C CA . LYS A 1 93 ? 9.908 0.951 -10.430 1.00 85.62 93 LYS A CA 1
ATOM 722 C C . LYS A 1 93 ? 11.115 1.447 -9.662 1.00 85.62 93 LYS A C 1
ATOM 724 O O . LYS A 1 93 ? 11.002 1.904 -8.528 1.00 85.62 93 LYS A O 1
ATOM 729 N N . GLY A 1 94 ? 12.258 1.403 -10.328 1.00 85.88 94 GLY A N 1
ATOM 730 C CA . GLY A 1 94 ? 13.505 1.974 -9.865 1.00 85.88 94 GLY A CA 1
ATOM 731 C C . GLY A 1 94 ? 13.864 3.243 -10.639 1.00 85.88 94 GLY A C 1
ATOM 732 O O . GLY A 1 94 ? 13.306 3.508 -11.703 1.00 85.88 94 GLY A O 1
ATOM 733 N N . PRO A 1 95 ? 14.874 4.000 -10.178 1.00 86.75 95 PRO A N 1
ATOM 734 C CA . PRO A 1 95 ? 15.324 5.240 -10.826 1.00 86.75 95 PRO A CA 1
ATOM 735 C C . PRO A 1 95 ? 15.826 5.094 -12.274 1.00 86.75 95 PRO A C 1
ATOM 737 O O . PRO A 1 95 ? 16.164 6.089 -12.908 1.00 86.75 95 PRO A O 1
ATOM 740 N N . ARG A 1 96 ? 15.966 3.860 -12.770 1.00 89.38 96 ARG A N 1
ATOM 741 C CA . ARG A 1 96 ? 16.441 3.539 -14.124 1.00 89.38 96 ARG A CA 1
ATOM 742 C C . ARG A 1 96 ? 15.330 3.047 -15.053 1.00 89.38 96 ARG A C 1
ATOM 744 O O . ARG A 1 96 ? 15.602 2.832 -16.229 1.00 89.38 96 ARG A O 1
ATOM 751 N N . ASP A 1 97 ? 14.123 2.839 -14.536 1.00 88.12 97 ASP A N 1
ATOM 752 C CA . ASP A 1 97 ? 12.970 2.448 -15.342 1.00 88.12 97 ASP A CA 1
ATOM 753 C C . ASP A 1 97 ? 12.343 3.665 -16.035 1.00 88.12 97 ASP A C 1
ATOM 755 O O . ASP A 1 97 ? 12.471 4.802 -15.582 1.00 88.12 97 ASP A O 1
ATOM 759 N N . GLU A 1 98 ? 11.627 3.424 -17.133 1.00 84.38 98 GLU A N 1
ATOM 760 C CA . GLU A 1 98 ? 10.827 4.453 -17.800 1.00 84.38 98 GLU A CA 1
ATOM 761 C C . GLU A 1 98 ? 9.652 4.903 -16.913 1.00 84.38 98 GLU A C 1
ATOM 763 O O . GLU A 1 98 ? 8.995 4.084 -16.261 1.00 84.38 98 GLU A O 1
ATOM 768 N N . ASP A 1 99 ? 9.316 6.196 -16.921 1.00 78.56 99 ASP A N 1
ATOM 769 C CA . ASP A 1 99 ? 8.264 6.766 -16.063 1.00 78.56 99 ASP A CA 1
ATOM 770 C C . ASP A 1 99 ? 6.847 6.652 -16.670 1.00 78.56 99 ASP A C 1
ATOM 772 O O . ASP A 1 99 ? 6.136 7.632 -16.856 1.00 78.56 99 ASP A O 1
ATOM 776 N N . VAL A 1 100 ? 6.426 5.428 -17.012 1.00 68.38 100 VAL A N 1
ATOM 777 C CA . VAL A 1 100 ? 5.078 5.102 -17.526 1.00 68.38 100 VAL A CA 1
ATOM 778 C C . VAL A 1 100 ? 4.239 4.180 -16.613 1.00 68.38 100 VAL A C 1
ATOM 780 O O . VAL A 1 100 ? 4.616 3.040 -16.364 1.00 68.38 100 VAL A O 1
ATOM 783 N N . GLY A 1 101 ? 3.100 4.651 -16.095 1.00 65.69 101 GLY A N 1
ATOM 784 C CA . GLY A 1 101 ? 1.972 3.792 -15.685 1.00 65.69 101 GLY A CA 1
ATOM 785 C C . GLY A 1 101 ? 2.106 2.853 -14.472 1.00 65.69 101 GLY A C 1
ATOM 786 O O . GLY A 1 101 ? 1.722 1.703 -14.611 1.00 65.69 101 GLY A O 1
ATOM 787 N N . ASN A 1 102 ? 2.549 3.318 -13.294 1.00 75.81 102 ASN A N 1
ATOM 788 C CA . ASN A 1 102 ? 2.399 2.592 -12.007 1.00 75.81 102 ASN A CA 1
ATOM 789 C C . ASN A 1 102 ? 2.183 3.567 -10.824 1.00 75.81 102 ASN A C 1
ATOM 791 O O . ASN A 1 102 ? 2.806 3.447 -9.766 1.00 75.81 102 ASN A O 1
ATOM 795 N N . GLU A 1 103 ? 1.360 4.592 -11.042 1.00 78.62 103 GLU A N 1
ATOM 796 C CA . GLU A 1 103 ? 1.014 5.597 -10.035 1.00 78.62 103 GLU A CA 1
ATOM 797 C C . GLU A 1 103 ? -0.334 5.267 -9.406 1.00 78.62 103 GLU A C 1
ATOM 799 O O . GLU A 1 103 ? -1.347 5.153 -10.098 1.00 78.62 103 GLU A O 1
ATOM 804 N N . PHE A 1 104 ? -0.342 5.138 -8.084 1.00 76.88 104 PHE A N 1
ATOM 805 C CA . PHE A 1 104 ? -1.539 4.907 -7.297 1.00 76.88 104 PHE A CA 1
ATOM 806 C C . PHE A 1 104 ? -1.822 6.161 -6.489 1.00 76.88 104 PHE A C 1
ATOM 808 O O . PHE A 1 104 ? -1.046 6.548 -5.613 1.00 76.88 104 PHE A O 1
ATOM 815 N N . PHE A 1 105 ? -2.939 6.806 -6.803 1.00 72.81 105 PHE A N 1
ATOM 816 C CA . PHE A 1 105 ? -3.447 7.895 -5.988 1.00 72.81 105 PHE A CA 1
ATOM 817 C C . PHE A 1 105 ? -4.093 7.317 -4.726 1.00 72.81 105 PHE A C 1
ATOM 819 O O . PHE A 1 105 ? -4.951 6.427 -4.806 1.00 72.81 105 PHE A O 1
ATOM 826 N N . LEU A 1 106 ? -3.625 7.796 -3.577 1.00 73.00 106 LEU A N 1
ATOM 827 C CA . LEU A 1 106 ? -4.074 7.397 -2.251 1.00 73.00 106 LEU A CA 1
ATOM 828 C C . LEU A 1 106 ? -4.406 8.678 -1.483 1.00 73.00 106 LEU A C 1
ATOM 830 O O . LEU A 1 106 ? -3.526 9.467 -1.140 1.00 73.00 106 LEU A O 1
ATOM 834 N N . SER A 1 107 ? -5.689 8.923 -1.263 1.00 63.06 107 SER A N 1
ATOM 835 C CA . SER A 1 107 ? -6.193 10.162 -0.683 1.00 63.06 107 SER A CA 1
ATOM 836 C C . SER A 1 107 ? -7.177 9.953 0.459 1.00 63.06 107 SER A C 1
ATOM 838 O O . SER A 1 107 ? -7.916 8.970 0.517 1.00 63.06 107 SER A O 1
ATOM 840 N N . TRP A 1 108 ? -7.207 10.952 1.337 1.00 56.50 108 TRP A N 1
ATOM 841 C CA . TRP A 1 108 ? -8.350 11.322 2.153 1.00 56.50 108 TRP A CA 1
ATOM 842 C C . TRP A 1 108 ? -8.921 12.624 1.574 1.00 56.50 108 TRP A C 1
ATOM 844 O O . TRP A 1 108 ? -8.322 13.688 1.733 1.00 56.50 108 TRP A O 1
ATOM 854 N N . ASP A 1 109 ? -10.044 12.547 0.852 1.00 50.28 109 ASP A N 1
ATOM 855 C CA . ASP A 1 109 ? -10.708 13.728 0.262 1.00 50.28 109 ASP A CA 1
ATOM 856 C C . ASP A 1 109 ? -11.920 14.227 1.076 1.00 50.28 109 ASP A C 1
ATOM 858 O O . ASP A 1 109 ? -12.641 15.130 0.651 1.00 50.28 109 ASP A O 1
ATOM 862 N N . GLY A 1 110 ? -12.152 13.648 2.259 1.00 51.78 110 GLY A N 1
ATOM 863 C CA . GLY A 1 110 ? -13.314 13.938 3.102 1.00 51.78 110 GLY A CA 1
ATOM 864 C C . GLY A 1 110 ? -14.621 13.268 2.651 1.00 51.78 110 GLY A C 1
ATOM 865 O O . GLY A 1 110 ? -15.648 13.477 3.295 1.00 51.78 110 GLY A O 1
ATOM 866 N N . SER A 1 111 ? -14.614 12.461 1.581 1.00 45.31 111 SER A N 1
ATOM 867 C CA . SER A 1 111 ? -15.802 11.768 1.052 1.00 45.31 111 SER A CA 1
ATOM 868 C C . SER A 1 111 ? -15.568 10.306 0.641 1.00 45.31 111 SER A C 1
ATOM 870 O O . SER A 1 111 ? -16.516 9.517 0.636 1.00 45.31 111 SER A O 1
ATOM 872 N N . GLN A 1 112 ? -14.326 9.926 0.336 1.00 49.03 112 GLN A N 1
ATOM 873 C CA . GLN A 1 112 ? -13.884 8.561 0.066 1.00 49.03 112 GLN A CA 1
ATOM 874 C C . GLN A 1 112 ? -12.527 8.308 0.716 1.00 49.03 112 GLN A C 1
ATOM 876 O O . GLN A 1 112 ? -11.681 9.196 0.825 1.00 49.03 112 GLN A O 1
ATOM 881 N N . TYR A 1 113 ? -12.343 7.076 1.169 1.00 53.09 113 TYR A N 1
ATOM 882 C CA . TYR A 1 113 ? -11.172 6.664 1.901 1.00 53.09 113 TYR A CA 1
ATOM 883 C C . TYR A 1 113 ? -10.324 5.655 1.128 1.00 53.09 113 TYR A C 1
ATOM 885 O O . TYR A 1 113 ? -10.802 4.589 0.730 1.00 53.09 113 TYR A O 1
ATOM 893 N N . ASP A 1 114 ? -9.028 5.932 1.062 1.00 54.88 114 ASP A N 1
ATOM 894 C CA . ASP A 1 114 ? -8.012 5.056 0.492 1.00 54.88 114 ASP A CA 1
ATOM 895 C C . ASP A 1 114 ? -7.099 4.569 1.607 1.00 54.88 114 ASP A C 1
ATOM 897 O O . ASP A 1 114 ? -6.229 5.307 2.044 1.00 54.88 114 ASP A O 1
ATOM 901 N N . GLN A 1 115 ? -7.332 3.379 2.158 1.00 61.62 115 GLN A N 1
ATOM 902 C CA . GLN A 1 115 ? -6.978 3.183 3.565 1.00 61.62 115 GLN A CA 1
ATOM 903 C C . GLN A 1 115 ? -5.979 2.098 3.867 1.00 61.62 115 GLN A C 1
ATOM 905 O O . GLN A 1 115 ? -5.354 2.207 4.908 1.00 61.62 115 GLN A O 1
ATOM 910 N N . ILE A 1 116 ? -5.792 1.085 3.024 1.00 59.44 116 ILE A N 1
ATOM 911 C CA . ILE A 1 116 ? -4.693 0.137 3.227 1.00 59.44 116 ILE A CA 1
ATOM 912 C C . ILE A 1 116 ? -4.074 -0.201 1.885 1.00 59.44 116 ILE A C 1
ATOM 914 O O . ILE A 1 116 ? -4.721 -0.856 1.071 1.00 59.44 116 ILE A O 1
ATOM 918 N N . LEU A 1 117 ? -2.827 0.221 1.678 1.00 60.34 117 LEU A N 1
ATOM 919 C CA . LEU A 1 117 ? -1.947 -0.341 0.659 1.00 60.34 117 LEU A CA 1
ATOM 920 C C . LEU A 1 117 ? -1.157 -1.466 1.321 1.00 60.34 117 LEU A C 1
ATOM 922 O O . LEU A 1 117 ? -0.383 -1.172 2.222 1.00 60.34 117 LEU A O 1
ATOM 926 N N . ALA A 1 118 ? -1.324 -2.713 0.886 1.00 60.19 118 ALA A N 1
ATOM 927 C CA . ALA A 1 118 ? -0.436 -3.812 1.259 1.00 60.19 118 ALA A CA 1
ATOM 928 C C . ALA A 1 118 ? 0.324 -4.267 0.009 1.00 60.19 118 ALA A C 1
ATOM 930 O O . ALA A 1 118 ? -0.278 -4.809 -0.924 1.00 60.19 118 ALA A O 1
ATOM 931 N N . GLY A 1 119 ? 1.628 -3.993 -0.025 1.00 56.72 119 GLY A N 1
ATOM 932 C CA . GLY A 1 119 ? 2.533 -4.359 -1.114 1.00 56.72 119 GLY A CA 1
ATOM 933 C C . GLY A 1 119 ? 3.670 -5.241 -0.601 1.00 56.72 119 GLY A C 1
ATOM 934 O O . GLY A 1 119 ? 4.164 -5.038 0.509 1.00 56.72 119 GLY A O 1
ATOM 935 N N . LEU A 1 120 ? 4.043 -6.248 -1.395 1.00 47.75 120 LEU A N 1
ATOM 936 C CA . LEU A 1 120 ? 5.147 -7.175 -1.119 1.00 47.75 120 LEU A CA 1
ATOM 937 C C . LEU A 1 120 ? 6.454 -6.743 -1.765 1.00 47.75 120 LEU A C 1
ATOM 939 O O . LEU A 1 120 ? 6.396 -6.309 -2.938 1.00 47.75 120 LEU A O 1
#

Secondary structure (DSSP, 8-state):
-------------EEEEE-----SS----SSPEEEEES--S-TT-HHHHHHHHHHTT-------PPP-S----SS--EEEE--SSEEEEE-S--TTS---S-EEEEEB-SSSBEEEEEE-